Protein AF-A0A359E4Y7-F1 (afdb_monomer)

pLDDT: mean 77.06, std 7.93, range [53.72, 90.25]

Solvent-accessible surface area (backbone atoms only — not comparable to full-atom values): 5248 Å² total; per-residue (Å²): 117,48,64,53,59,82,30,60,43,89,87,55,88,60,89,52,65,74,81,82,46,61,91,92,59,89,72,77,67,37,82,74,45,78,40,76,92,78,72,41,36,38,36,26,35,34,77,70,50,80,63,67,64,58,57,46,53,67,71,66,36,95,88,60,89,76,93,75,82,90,86,73,90,77,88,84,124

Mean predicted aligned error: 10.48 Å

Nearest PDB structures (foldseek):
  7a05-assembly1_A  TM=8.274E-01  e=4.176E-04  Vibrio vulnificus
  9gut-assembly1_B  TM=7.132E-01  e=7.763E-04  Escherichia coli K-12
  3aev-assembly1_A  TM=7.464E-01  e=3.938E-02  Pyrococcus horikoshii
  4nng-assembly1_A  TM=6.292E-01  e=3.676E-02  Mycobacterium tuberculosis H37Rv
  1q46-assembly1_A  TM=7.462E-01 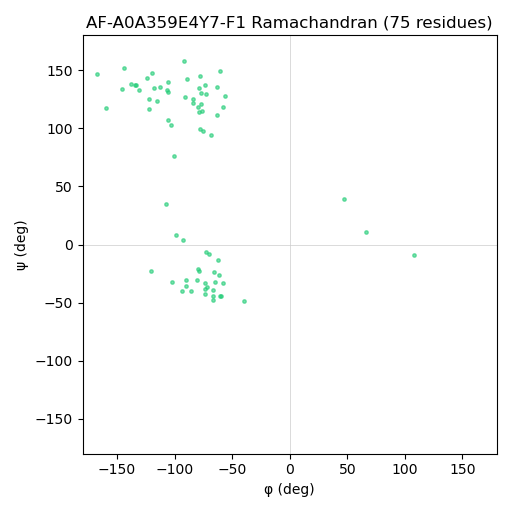 e=8.401E-02  Saccharomyces cerevisiae

Sequence (77 aa):
GLIHVSDLSWTEKVDHPNEVVDKDQEIEVVILGVDFDNRRITLGHKQVEDNPWKKYAEEYAPGNTVEGEVVKTTDKG

Radius of gyration: 18.42 Å; Cα contacts (8 Å, |Δi|>4): 71; chains: 1; bounding box: 47×27×46 Å

Secondary structure (DSSP, 8-state):
-EE-GGGS-SSS--SSGGGT--TT-----EEEEEETTTTEEEEESGGGS--HHHHHHHHT-TT--------------

Structure (mmCIF, N/CA/C/O backbone):
data_AF-A0A359E4Y7-F1
#
_entry.id   AF-A0A359E4Y7-F1
#
loop_
_atom_site.group_PDB
_atom_site.id
_atom_site.type_symbol
_atom_site.label_atom_id
_atom_site.label_alt_id
_atom_site.label_comp_id
_atom_site.label_asym_id
_atom_site.label_entity_id
_atom_site.label_seq_id
_atom_site.pdbx_PDB_ins_code
_atom_site.Cartn_x
_atom_site.Cartn_y
_atom_site.Cartn_z
_atom_site.occupancy
_atom_site.B_iso_or_equiv
_atom_site.auth_seq_id
_atom_site.auth_comp_id
_atom_site.auth_asym_id
_atom_site.auth_atom_id
_atom_site.pdbx_PDB_model_num
ATOM 1 N N . GLY A 1 1 ? -11.464 -2.116 10.481 1.00 71.81 1 GLY A N 1
ATOM 2 C CA . GLY A 1 1 ? -10.871 -2.689 9.259 1.00 71.81 1 GLY A CA 1
ATOM 3 C C . GLY A 1 1 ? -9.364 -2.614 9.357 1.00 71.81 1 GLY A C 1
ATOM 4 O O . GLY A 1 1 ? -8.874 -1.958 10.267 1.00 71.81 1 GLY A O 1
ATOM 5 N N . LEU A 1 2 ? -8.646 -3.293 8.472 1.00 84.81 2 LEU A N 1
ATOM 6 C CA . LEU A 1 2 ? -7.185 -3.268 8.401 1.00 84.81 2 LEU A CA 1
ATOM 7 C C . LEU A 1 2 ? -6.771 -3.001 6.954 1.00 84.81 2 LEU A C 1
ATOM 9 O O . LEU A 1 2 ? -7.311 -3.631 6.045 1.00 84.81 2 LEU A O 1
ATOM 13 N N . ILE A 1 3 ? -5.830 -2.079 6.767 1.00 82.12 3 ILE A N 1
ATOM 14 C CA . ILE A 1 3 ? -5.159 -1.817 5.491 1.00 82.12 3 ILE A CA 1
ATOM 15 C C 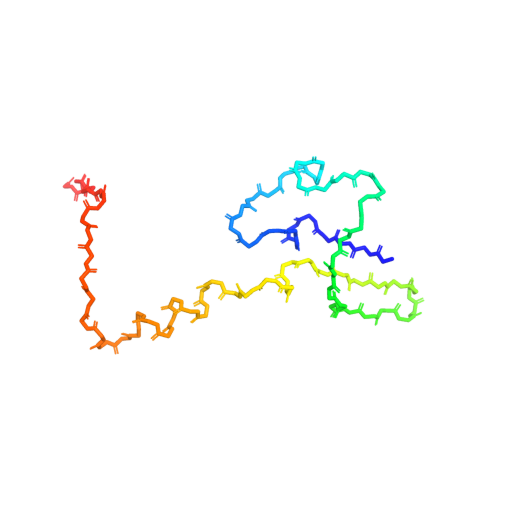. ILE A 1 3 ? -3.753 -2.388 5.611 1.00 82.12 3 ILE A C 1
ATOM 17 O O . ILE A 1 3 ? -3.077 -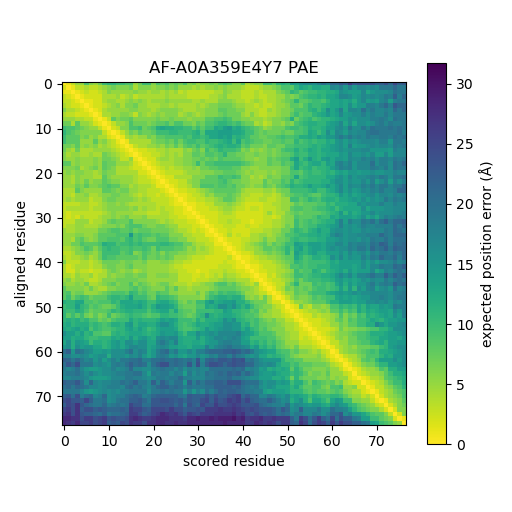2.167 6.619 1.00 82.12 3 ILE A O 1
ATOM 21 N N . HIS A 1 4 ? -3.321 -3.158 4.620 1.00 80.56 4 HIS A N 1
ATOM 22 C CA . HIS A 1 4 ? -1.941 -3.623 4.575 1.00 80.56 4 HIS A CA 1
ATOM 23 C C . HIS A 1 4 ? -1.042 -2.483 4.077 1.00 80.56 4 HIS A C 1
ATOM 25 O O . HIS A 1 4 ? -1.453 -1.715 3.215 1.00 80.56 4 HIS A O 1
ATOM 31 N N . VAL A 1 5 ? 0.193 -2.359 4.574 1.00 77.00 5 VAL A N 1
ATOM 32 C CA . VAL A 1 5 ? 1.101 -1.265 4.160 1.00 77.00 5 VAL A CA 1
ATOM 33 C C . VAL A 1 5 ? 1.344 -1.262 2.644 1.00 77.00 5 VAL A C 1
ATOM 35 O O . VAL A 1 5 ? 1.419 -0.215 2.009 1.00 77.00 5 VAL A O 1
ATOM 38 N N . SER A 1 6 ? 1.349 -2.449 2.031 1.00 74.69 6 SER A N 1
ATOM 39 C CA . SER A 1 6 ? 1.456 -2.591 0.580 1.00 74.69 6 SER A CA 1
ATOM 40 C C . SER A 1 6 ? 0.195 -2.191 -0.176 1.00 74.69 6 SER A C 1
ATOM 42 O O . SER A 1 6 ? 0.239 -2.233 -1.394 1.00 74.69 6 SER A O 1
ATOM 44 N N . ASP A 1 7 ? -0.918 -1.878 0.480 1.00 78.75 7 ASP A N 1
ATOM 45 C CA . ASP A 1 7 ? -2.157 -1.391 -0.137 1.00 78.75 7 ASP A CA 1
ATOM 46 C C . ASP A 1 7 ? -2.294 0.137 -0.048 1.00 78.75 7 ASP A C 1
ATOM 48 O O . ASP A 1 7 ? -3.340 0.671 -0.415 1.00 78.75 7 ASP A O 1
ATOM 52 N N . LEU A 1 8 ? -1.241 0.841 0.397 1.00 79.94 8 LEU A N 1
ATOM 53 C CA . LEU A 1 8 ? -1.221 2.30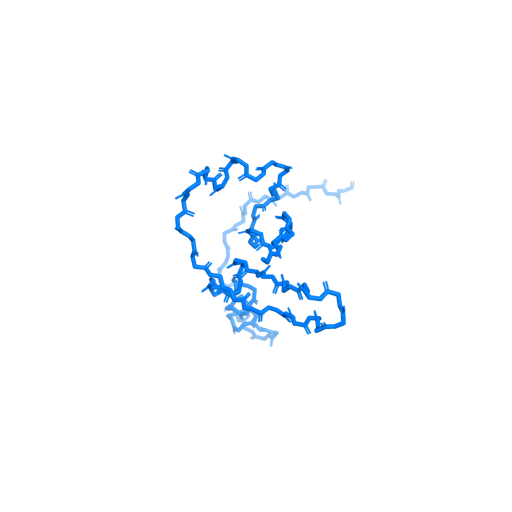4 0.507 1.00 79.94 8 LEU A CA 1
ATOM 54 C C . LEU A 1 8 ? -0.821 3.027 -0.790 1.00 79.94 8 LEU A C 1
ATOM 56 O O . LEU A 1 8 ? -1.438 4.028 -1.101 1.00 79.94 8 LEU A O 1
ATOM 60 N N . SER A 1 9 ? 0.155 2.551 -1.574 1.00 73.00 9 SER A N 1
ATOM 61 C CA . SER A 1 9 ? 0.579 3.256 -2.806 1.00 73.00 9 SER A CA 1
ATOM 62 C C . SER A 1 9 ? 1.009 2.314 -3.927 1.00 73.00 9 SER A C 1
ATOM 64 O O . SER A 1 9 ? 1.721 1.329 -3.693 1.00 73.00 9 SER A O 1
ATOM 66 N N . TRP A 1 10 ? 0.525 2.561 -5.152 1.00 68.06 10 TRP A N 1
ATOM 67 C CA . TRP A 1 10 ? 0.851 1.765 -6.348 1.00 68.06 10 TRP A CA 1
ATOM 68 C C . TRP A 1 10 ? 2.310 1.892 -6.769 1.00 68.06 10 TRP A C 1
ATOM 70 O O . TRP A 1 10 ? 2.903 0.915 -7.227 1.00 68.06 10 TRP A O 1
ATOM 80 N N . THR A 1 11 ? 2.843 3.100 -6.658 1.00 64.19 11 THR A N 1
ATOM 81 C CA . THR A 1 11 ? 4.105 3.524 -7.262 1.00 64.19 11 THR A CA 1
ATOM 82 C C . THR A 1 11 ? 5.237 3.552 -6.249 1.00 64.19 11 THR A C 1
ATOM 84 O O . THR A 1 11 ? 6.374 3.245 -6.603 1.00 64.19 11 THR A O 1
ATOM 87 N N . GLU A 1 12 ? 4.932 3.858 -4.990 1.00 67.06 12 GLU A N 1
ATOM 88 C CA . GLU A 1 12 ? 5.931 3.981 -3.936 1.00 67.06 12 GLU A CA 1
ATOM 89 C C . GLU A 1 12 ? 5.879 2.797 -2.973 1.00 67.06 12 GLU A C 1
ATOM 91 O O . GLU A 1 12 ? 4.822 2.366 -2.501 1.00 67.06 12 GLU A O 1
ATOM 96 N N . LYS A 1 13 ? 7.059 2.246 -2.675 1.00 72.25 13 LYS A N 1
ATOM 97 C CA . LYS A 1 13 ? 7.205 1.220 -1.648 1.00 72.25 13 LYS A CA 1
ATOM 98 C C . LYS A 1 13 ? 7.183 1.907 -0.288 1.00 72.25 13 LYS A C 1
ATOM 100 O O . LYS A 1 13 ? 8.193 2.438 0.150 1.00 72.25 13 LYS A O 1
ATOM 105 N N . VAL A 1 14 ? 6.028 1.865 0.363 1.00 73.88 14 VAL A N 1
ATOM 106 C CA . VAL A 1 14 ? 5.850 2.394 1.716 1.00 73.88 14 VAL A CA 1
ATOM 107 C C . VAL A 1 14 ? 6.412 1.387 2.719 1.00 73.88 14 VAL A C 1
ATOM 109 O O . VAL A 1 14 ? 5.891 0.275 2.841 1.00 73.88 14 VAL A O 1
ATOM 112 N N . ASP A 1 15 ? 7.477 1.764 3.425 1.00 74.31 15 ASP A N 1
ATOM 113 C CA . ASP A 1 15 ? 8.042 0.963 4.519 1.00 74.31 15 ASP A CA 1
ATOM 114 C C . ASP A 1 15 ? 7.399 1.340 5.867 1.00 74.31 15 ASP A C 1
ATOM 116 O O . ASP A 1 15 ? 7.106 0.459 6.684 1.00 74.31 15 ASP A O 1
ATOM 120 N N . HIS A 1 16 ? 7.079 2.624 6.072 1.00 77.25 16 HIS A N 1
ATOM 121 C CA . HIS A 1 16 ? 6.343 3.100 7.242 1.00 77.25 16 HIS A CA 1
ATOM 122 C C . HIS A 1 16 ? 5.051 3.837 6.850 1.00 77.25 16 HIS A C 1
ATOM 124 O O . HIS A 1 16 ? 5.107 4.824 6.125 1.00 77.25 16 HIS A O 1
ATOM 130 N N . PRO A 1 17 ? 3.872 3.434 7.369 1.00 76.44 17 PRO A N 1
ATOM 131 C CA . PRO A 1 17 ? 2.597 4.060 7.002 1.00 76.44 17 PRO A CA 1
ATOM 132 C C . PRO A 1 17 ? 2.525 5.548 7.373 1.00 76.44 17 PRO A C 1
ATOM 134 O O . PRO A 1 17 ? 1.848 6.303 6.692 1.00 76.44 17 PRO A O 1
ATOM 137 N N . ASN A 1 18 ? 3.276 5.986 8.387 1.00 80.81 18 ASN A N 1
ATOM 138 C CA . ASN A 1 18 ? 3.378 7.395 8.782 1.00 80.81 18 ASN A CA 1
ATOM 139 C C . ASN A 1 18 ? 3.976 8.317 7.702 1.00 80.81 18 ASN A C 1
ATOM 141 O O . ASN A 1 18 ? 3.936 9.529 7.865 1.00 80.81 18 ASN A O 1
ATOM 145 N N . GLU A 1 19 ? 4.582 7.770 6.646 1.00 76.75 19 GLU A N 1
ATOM 146 C CA . GLU A 1 19 ? 5.112 8.562 5.527 1.00 76.75 19 GLU A CA 1
ATOM 147 C C . GLU A 1 19 ? 4.009 9.011 4.562 1.00 76.75 19 GLU A C 1
ATOM 149 O O . GLU A 1 19 ? 4.181 9.990 3.843 1.00 76.75 19 GLU A O 1
ATOM 154 N N . VAL A 1 20 ? 2.884 8.294 4.549 1.00 75.94 20 VAL A N 1
ATOM 155 C CA . VAL A 1 20 ? 1.781 8.498 3.599 1.00 75.94 20 VAL A CA 1
ATOM 156 C C . VAL A 1 20 ? 0.463 8.846 4.279 1.00 75.94 20 VAL A C 1
ATOM 158 O O . VAL A 1 20 ? -0.403 9.434 3.638 1.00 75.94 20 VAL A O 1
ATOM 161 N N . VAL A 1 21 ? 0.296 8.487 5.555 1.00 79.56 21 VAL A N 1
ATOM 162 C CA . VAL A 1 21 ? -0.917 8.775 6.323 1.00 79.56 21 VAL A CA 1
ATOM 163 C C . VAL A 1 21 ? -0.594 9.238 7.740 1.00 79.56 21 VAL A C 1
ATOM 165 O O . VAL A 1 21 ? 0.249 8.660 8.428 1.00 79.56 21 VAL A O 1
ATOM 168 N N . ASP A 1 22 ? -1.320 10.250 8.199 1.00 82.94 22 ASP A N 1
ATOM 169 C CA . ASP A 1 22 ? -1.267 10.749 9.566 1.00 82.94 22 ASP A CA 1
ATOM 170 C C . ASP A 1 22 ? -2.314 10.074 10.463 1.00 82.94 22 ASP A C 1
ATOM 172 O O . ASP A 1 22 ? -3.341 9.548 10.018 1.00 82.94 22 ASP A O 1
ATOM 176 N N . LYS A 1 23 ? -2.067 10.098 11.778 1.00 83.56 23 LYS A N 1
ATOM 177 C CA . LYS A 1 23 ? -3.079 9.676 12.756 1.00 83.56 23 LYS A CA 1
ATOM 178 C C . LYS A 1 23 ? -4.285 10.609 12.667 1.00 83.56 23 LYS A C 1
ATOM 180 O O . LYS A 1 23 ? -4.119 11.821 12.613 1.00 83.56 23 LYS A O 1
ATOM 185 N N . ASP A 1 24 ? -5.476 10.016 12.683 1.00 85.62 24 ASP A N 1
ATOM 186 C CA . ASP A 1 24 ? -6.771 10.699 12.553 1.00 85.62 24 ASP A CA 1
ATOM 187 C C . ASP A 1 24 ? -7.028 11.351 11.182 1.00 85.62 24 ASP A C 1
ATOM 189 O O . ASP A 1 24 ? -8.010 12.073 11.015 1.00 85.62 24 ASP A O 1
ATOM 193 N N . GLN A 1 25 ? -6.195 11.065 10.177 1.00 84.06 25 GLN A N 1
ATOM 194 C CA . GLN A 1 25 ? -6.455 11.484 8.806 1.00 84.06 25 GLN A CA 1
ATOM 195 C C . GLN A 1 25 ? -7.595 10.663 8.193 1.00 84.06 25 GLN A C 1
ATOM 197 O O . GLN A 1 25 ? -7.576 9.429 8.197 1.00 84.06 25 GLN A O 1
ATOM 202 N N . GLU A 1 26 ? -8.574 11.355 7.616 1.00 83.50 26 GLU A N 1
ATOM 203 C CA . GLU A 1 26 ? -9.603 10.725 6.794 1.00 83.50 26 GLU A CA 1
ATOM 204 C C . GLU A 1 26 ? -9.024 10.404 5.412 1.00 83.50 26 GLU A C 1
ATOM 206 O O . GLU A 1 26 ? -8.559 11.290 4.695 1.00 83.50 26 GLU A O 1
ATOM 211 N N . ILE A 1 27 ? -9.043 9.121 5.047 1.00 83.81 27 ILE A N 1
ATOM 212 C CA . ILE A 1 27 ? -8.602 8.630 3.740 1.00 83.81 27 ILE A CA 1
ATOM 213 C C . ILE A 1 27 ? -9.729 7.849 3.071 1.00 83.81 27 ILE A C 1
ATOM 215 O O . ILE A 1 27 ? -10.477 7.114 3.723 1.00 83.81 27 ILE A O 1
ATOM 219 N N . GLU A 1 28 ? -9.843 7.982 1.755 1.00 83.50 28 GLU A N 1
ATOM 220 C CA . GLU A 1 28 ? -10.763 7.162 0.972 1.00 83.50 28 GLU A CA 1
ATOM 221 C C . GLU A 1 28 ? -10.216 5.739 0.855 1.00 83.50 28 GLU A C 1
ATOM 223 O O . GLU A 1 28 ? -9.026 5.535 0.636 1.00 83.50 28 GLU A O 1
ATOM 228 N N . VAL A 1 29 ? -11.065 4.726 1.012 1.00 86.69 29 VAL A N 1
ATOM 229 C CA . VAL A 1 29 ? -10.647 3.320 0.938 1.00 86.69 29 VAL A CA 1
ATOM 230 C C . VAL A 1 29 ? -11.723 2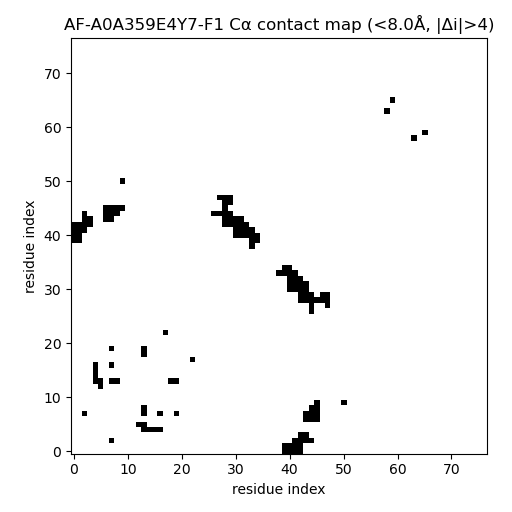.466 0.295 1.00 86.69 29 VAL A C 1
ATOM 232 O O . VAL A 1 29 ? -12.918 2.730 0.421 1.00 86.69 29 VAL A O 1
ATOM 235 N N . VAL A 1 30 ? -11.293 1.385 -0.344 1.00 85.94 30 VAL A N 1
ATOM 236 C CA . VAL A 1 30 ? -12.167 0.379 -0.945 1.00 85.94 30 VAL A CA 1
ATOM 237 C C . VAL A 1 30 ? -12.169 -0.879 -0.081 1.00 85.94 30 VAL A C 1
ATOM 239 O O . VAL A 1 30 ? -11.136 -1.308 0.436 1.00 85.94 30 VAL A O 1
ATOM 242 N N . ILE A 1 31 ? -13.340 -1.498 0.079 1.00 87.50 31 ILE A N 1
ATOM 243 C CA . ILE A 1 31 ? -13.469 -2.785 0.770 1.00 87.50 31 ILE A CA 1
ATOM 244 C C . ILE A 1 31 ? -12.978 -3.891 -0.166 1.00 87.50 31 ILE A C 1
ATOM 246 O O . ILE A 1 31 ? -13.594 -4.154 -1.196 1.00 87.50 31 ILE A O 1
ATOM 250 N N . LEU A 1 32 ? -11.886 -4.558 0.211 1.00 86.38 32 LEU A N 1
ATOM 251 C CA . LEU A 1 32 ? -11.322 -5.677 -0.552 1.00 86.38 32 LEU A CA 1
ATOM 252 C C . LEU A 1 32 ? -11.905 -7.022 -0.125 1.00 86.38 32 LEU A C 1
ATOM 254 O O . LEU A 1 32 ? -12.007 -7.944 -0.929 1.00 86.38 32 LEU A O 1
ATOM 258 N N . GLY A 1 33 ? -12.284 -7.147 1.144 1.00 86.19 33 GLY A N 1
ATOM 259 C CA . GLY A 1 33 ? -12.833 -8.388 1.665 1.00 86.19 33 GLY A CA 1
ATOM 260 C C . GLY A 1 33 ? -13.473 -8.208 3.029 1.00 86.19 33 GLY A C 1
ATOM 261 O O . GLY A 1 33 ? -13.023 -7.403 3.846 1.00 86.19 33 GLY A O 1
ATOM 262 N N . VAL A 1 34 ? -14.522 -8.987 3.271 1.00 88.94 34 VAL A N 1
ATOM 263 C CA . VAL A 1 34 ? -15.225 -9.041 4.551 1.00 88.94 34 VAL A CA 1
ATOM 264 C C . VAL A 1 34 ? -15.189 -10.480 5.040 1.00 88.94 34 VAL A C 1
ATOM 266 O O . VAL A 1 34 ? -15.723 -11.379 4.397 1.00 88.94 34 VAL A O 1
ATOM 269 N N . ASP A 1 35 ? -14.537 -10.683 6.175 1.00 89.56 35 ASP A N 1
ATOM 270 C CA . ASP A 1 35 ? -14.486 -11.944 6.897 1.00 89.56 35 ASP A CA 1
ATOM 271 C C . ASP A 1 35 ? -15.434 -11.832 8.097 1.00 89.56 35 ASP A C 1
ATOM 273 O O . ASP A 1 35 ? -15.143 -11.155 9.089 1.00 89.56 35 ASP A O 1
ATOM 277 N N . PHE A 1 36 ? -16.610 -12.444 7.967 1.00 88.31 36 PHE A N 1
ATOM 278 C CA . PHE A 1 36 ? -17.657 -12.387 8.986 1.00 88.31 36 PHE A CA 1
ATOM 279 C C . PHE A 1 36 ? -17.330 -13.246 10.209 1.00 88.31 36 PHE A C 1
ATOM 281 O O . PHE A 1 36 ? -17.662 -12.847 11.328 1.00 88.31 36 PHE A O 1
ATOM 288 N N . ASP A 1 37 ? -16.641 -14.370 10.012 1.00 90.25 37 ASP A N 1
ATOM 289 C CA . ASP A 1 37 ? -16.283 -15.309 11.076 1.00 90.25 37 ASP A CA 1
ATOM 290 C C . ASP A 1 37 ? -15.286 -14.670 12.047 1.00 90.25 37 ASP A C 1
ATOM 292 O O . ASP A 1 37 ? -15.468 -14.707 13.266 1.00 90.25 37 ASP A O 1
ATOM 296 N N . ASN A 1 38 ? -14.277 -13.985 11.504 1.00 88.94 38 ASN A N 1
ATOM 297 C CA . ASN A 1 38 ? -13.273 -13.265 12.287 1.00 88.94 38 ASN A CA 1
ATOM 298 C C . ASN A 1 38 ? -13.631 -11.790 12.530 1.00 88.94 38 ASN A C 1
ATOM 300 O O . ASN A 1 38 ? -12.826 -11.049 13.100 1.00 88.94 38 ASN A O 1
ATOM 304 N N . ARG A 1 39 ? -14.817 -11.342 12.087 1.00 87.19 39 ARG A N 1
ATOM 305 C CA . ARG A 1 39 ? -15.284 -9.941 12.135 1.00 87.19 39 ARG A CA 1
ATOM 306 C C . ARG A 1 39 ? -14.235 -8.943 11.633 1.00 87.19 39 ARG A C 1
ATOM 308 O O . ARG A 1 39 ? -14.060 -7.860 12.200 1.00 87.19 39 ARG A O 1
ATOM 315 N N . ARG A 1 40 ? -13.513 -9.311 10.575 1.00 87.75 40 ARG A N 1
ATOM 316 C CA . ARG A 1 40 ? -12.414 -8.522 10.020 1.00 87.75 40 ARG A CA 1
ATOM 317 C C . ARG A 1 40 ? -12.788 -8.008 8.639 1.00 87.75 40 ARG A C 1
ATOM 319 O O . ARG A 1 40 ? -13.297 -8.738 7.802 1.00 87.75 40 ARG A O 1
ATOM 326 N N . ILE A 1 41 ? -12.501 -6.735 8.401 1.00 87.88 41 ILE A N 1
ATOM 327 C CA . ILE A 1 41 ? -12.697 -6.095 7.100 1.00 87.88 41 ILE A CA 1
ATOM 328 C C . ILE A 1 41 ? -11.324 -5.699 6.582 1.00 87.88 41 ILE A C 1
ATOM 330 O O . ILE A 1 41 ? -10.603 -4.972 7.273 1.00 87.88 41 ILE A O 1
ATOM 334 N N . THR A 1 42 ? -10.976 -6.184 5.398 1.00 87.19 42 THR A N 1
ATOM 335 C CA . THR A 1 42 ? -9.762 -5.807 4.677 1.00 87.19 42 THR A CA 1
ATOM 336 C C . THR A 1 42 ? -10.084 -4.628 3.772 1.00 87.19 42 THR A C 1
ATOM 338 O O . THR A 1 42 ? -11.039 -4.670 2.993 1.00 87.19 42 THR A O 1
ATOM 341 N N . LEU A 1 43 ? -9.290 -3.576 3.899 1.00 88.50 43 LEU A N 1
ATOM 342 C CA . LEU A 1 43 ? -9.450 -2.308 3.201 1.00 88.50 43 LEU A CA 1
ATOM 343 C C . LEU A 1 43 ? -8.205 -2.058 2.343 1.00 88.50 43 LEU A C 1
ATOM 345 O O . LEU A 1 43 ? -7.107 -2.456 2.732 1.00 88.50 43 LEU A O 1
ATOM 349 N N . GLY A 1 44 ? -8.369 -1.397 1.203 1.00 84.38 44 GLY A N 1
ATOM 350 C CA . GLY A 1 44 ? -7.269 -0.999 0.325 1.00 84.38 44 GLY A CA 1
ATOM 351 C C . GLY A 1 44 ? -7.407 0.453 -0.110 1.00 84.38 44 GLY A C 1
ATOM 352 O O . GLY A 1 44 ? -8.513 0.898 -0.412 1.00 84.38 44 GLY A O 1
ATOM 353 N N . HIS A 1 45 ? -6.299 1.194 -0.107 1.00 82.25 45 HIS A N 1
ATOM 354 C CA . HIS A 1 45 ? -6.273 2.602 -0.516 1.00 82.25 45 HIS A CA 1
ATOM 355 C C . HIS A 1 45 ? -5.912 2.742 -1.999 1.00 82.25 45 HIS A C 1
ATOM 357 O O . HIS A 1 45 ? -6.569 3.475 -2.727 1.00 82.25 45 HIS A O 1
ATOM 363 N N . LYS A 1 46 ? -4.966 1.928 -2.481 1.00 78.38 46 LYS A N 1
ATOM 364 C CA . LYS A 1 46 ? -4.580 1.805 -3.896 1.00 78.38 46 LYS A CA 1
ATOM 365 C C . LYS A 1 46 ? -5.752 1.852 -4.867 1.00 78.38 46 LYS A C 1
ATOM 367 O O . LYS A 1 46 ? -5.722 2.548 -5.865 1.00 78.38 46 LYS A O 1
ATOM 372 N N . GLN A 1 47 ? -6.792 1.082 -4.596 1.00 77.38 47 GLN A N 1
ATOM 373 C CA . GLN A 1 47 ? -7.903 0.866 -5.514 1.00 77.38 47 GLN A CA 1
ATOM 374 C C . GLN A 1 47 ? -8.796 2.106 -5.685 1.00 77.38 47 GLN A C 1
ATOM 376 O O . GLN A 1 47 ? -9.670 2.085 -6.548 1.00 77.38 47 GLN A O 1
ATOM 381 N N . VAL A 1 48 ? -8.586 3.155 -4.882 1.00 74.94 48 VAL A N 1
ATOM 382 C CA . VAL A 1 48 ? -9.180 4.482 -5.090 1.00 74.94 48 VAL A CA 1
ATOM 383 C C . VAL A 1 48 ? -8.536 5.181 -6.287 1.00 74.94 48 VAL A C 1
ATOM 385 O O . VAL A 1 48 ? -9.222 5.849 -7.055 1.00 74.94 48 VAL A O 1
ATOM 388 N N . GLU A 1 49 ? -7.232 4.994 -6.478 1.00 70.69 49 GLU A N 1
ATOM 389 C CA . GLU A 1 49 ? -6.489 5.588 -7.582 1.00 70.69 49 GLU A CA 1
ATOM 390 C C . GLU A 1 49 ? -6.506 4.685 -8.824 1.00 70.69 49 GLU A C 1
ATOM 392 O O . GLU A 1 49 ? -6.410 3.454 -8.747 1.00 70.69 49 GLU A O 1
ATOM 397 N N . ASP A 1 50 ? -6.598 5.313 -10.000 1.00 68.94 50 ASP A N 1
ATOM 398 C CA . ASP A 1 50 ? -6.524 4.625 -11.288 1.00 68.94 50 ASP A CA 1
ATOM 399 C C . ASP A 1 50 ? -5.225 3.824 -11.396 1.00 68.94 50 ASP A C 1
ATOM 401 O O . ASP A 1 50 ? -4.133 4.369 -11.254 1.00 68.94 50 ASP A O 1
ATOM 405 N N . ASN A 1 51 ? -5.334 2.538 -11.738 1.00 71.06 51 ASN A N 1
ATOM 406 C CA . ASN A 1 51 ? -4.163 1.694 -11.938 1.00 71.06 51 ASN A CA 1
ATOM 407 C C . ASN A 1 51 ? -3.327 2.232 -13.121 1.00 71.06 51 ASN A C 1
ATOM 409 O O . ASN A 1 51 ? -3.762 2.107 -14.275 1.00 71.06 51 ASN A O 1
ATOM 413 N N . PRO A 1 52 ? -2.117 2.767 -12.875 1.00 69.38 52 PRO A N 1
ATOM 414 C CA . PRO A 1 52 ? -1.324 3.395 -13.925 1.00 69.38 52 PRO A CA 1
ATOM 415 C C . PRO A 1 52 ? -0.877 2.381 -14.989 1.00 69.38 52 PRO A C 1
ATOM 417 O O . PRO A 1 52 ? -0.652 2.744 -16.142 1.00 69.38 52 PRO A O 1
ATOM 420 N N . TRP A 1 53 ? -0.810 1.087 -14.649 1.00 71.44 53 TRP A N 1
ATOM 421 C CA . TRP A 1 53 ? -0.389 0.034 -15.577 1.00 71.44 53 TRP A CA 1
ATOM 422 C C . TRP A 1 53 ? -1.499 -0.395 -16.526 1.00 71.44 53 TRP A C 1
ATOM 424 O O . TRP A 1 53 ? -1.197 -0.912 -17.598 1.00 71.44 53 TRP A O 1
ATOM 434 N N . LYS A 1 54 ? -2.771 -0.151 -16.184 1.00 70.31 54 LYS A N 1
ATOM 435 C CA . LYS A 1 54 ? -3.864 -0.327 -17.150 1.00 70.31 54 LYS A CA 1
ATOM 436 C C . LYS A 1 54 ? -3.753 0.694 -18.278 1.00 70.31 54 LYS A C 1
ATOM 438 O O . LYS A 1 54 ? -3.763 0.297 -19.435 1.00 70.31 54 LYS A O 1
ATOM 443 N N . LYS A 1 55 ? -3.548 1.972 -17.933 1.00 71.12 55 LYS A N 1
ATOM 444 C CA . LYS A 1 55 ? -3.322 3.043 -18.920 1.00 71.12 55 LYS A CA 1
ATOM 445 C C . LYS A 1 55 ? -2.087 2.751 -19.774 1.00 71.12 55 LYS A C 1
ATOM 447 O O . LYS A 1 55 ? -2.156 2.815 -20.993 1.00 71.12 55 LYS A O 1
ATOM 452 N N . TYR A 1 56 ? -0.997 2.307 -19.146 1.00 71.44 56 TYR A N 1
ATOM 453 C CA . TYR A 1 56 ? 0.205 1.898 -19.874 1.00 71.44 56 TYR A CA 1
ATOM 454 C C . TYR A 1 56 ? -0.048 0.727 -20.839 1.00 71.44 56 TYR A C 1
ATOM 456 O O . TYR A 1 56 ? 0.400 0.756 -21.979 1.00 71.44 56 TYR A O 1
ATOM 464 N N . ALA A 1 57 ? -0.777 -0.308 -20.418 1.00 70.44 57 ALA A N 1
ATOM 465 C CA . ALA A 1 57 ? -1.081 -1.445 -21.286 1.00 70.44 57 ALA A CA 1
ATOM 466 C C . ALA A 1 57 ? -1.968 -1.061 -22.485 1.00 70.44 57 ALA A C 1
ATOM 468 O O . ALA A 1 57 ? -1.835 -1.659 -23.552 1.00 70.44 57 ALA A O 1
ATOM 469 N N . GLU A 1 58 ? -2.854 -0.076 -22.317 1.00 70.56 58 GLU A N 1
ATOM 470 C CA . GLU A 1 58 ? -3.686 0.467 -23.395 1.00 70.56 58 GLU A CA 1
ATOM 471 C C . GLU A 1 58 ? -2.873 1.337 -24.370 1.00 7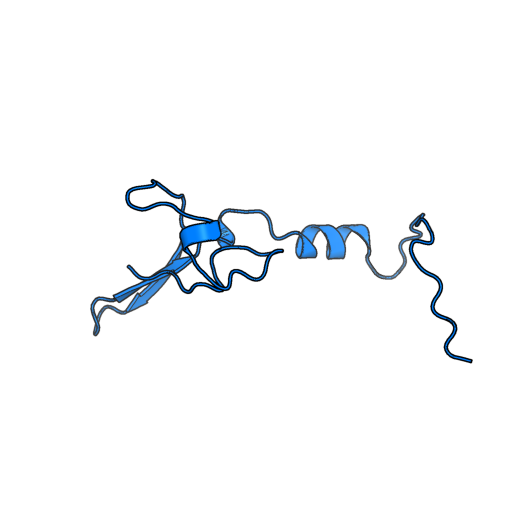0.56 58 GLU A C 1
ATOM 473 O O . GLU A 1 58 ? -3.016 1.193 -25.584 1.00 70.56 58 GLU A O 1
ATOM 478 N N . GLU A 1 59 ? -1.983 2.196 -23.865 1.00 70.00 59 GLU A N 1
ATOM 479 C CA . GLU A 1 59 ? -1.153 3.084 -24.694 1.00 70.00 59 GLU A CA 1
ATOM 480 C C . GLU A 1 59 ? -0.016 2.343 -25.424 1.00 70.00 59 GLU A C 1
ATOM 482 O O . GLU A 1 59 ? 0.260 2.619 -26.595 1.00 70.00 59 GLU A O 1
ATOM 487 N N . TYR A 1 60 ? 0.614 1.362 -24.774 1.00 70.06 60 TYR A N 1
ATOM 488 C CA . TYR A 1 60 ? 1.814 0.662 -25.257 1.00 70.06 60 TYR A CA 1
ATOM 489 C C . TYR A 1 60 ? 1.518 -0.772 -25.718 1.00 70.06 60 TYR A C 1
ATOM 491 O O . TYR A 1 60 ? 2.328 -1.687 -25.544 1.00 70.06 60 TYR A O 1
ATOM 499 N N . ALA A 1 61 ? 0.342 -0.989 -26.307 1.00 74.44 61 ALA A N 1
ATOM 500 C CA . ALA A 1 61 ? -0.047 -2.291 -26.827 1.00 74.44 61 ALA A CA 1
ATOM 501 C C . ALA A 1 61 ? 0.911 -2.789 -27.941 1.00 74.44 61 ALA A C 1
ATOM 503 O O . ALA A 1 61 ? 1.461 -1.984 -28.703 1.00 74.44 61 ALA A O 1
ATOM 504 N N . 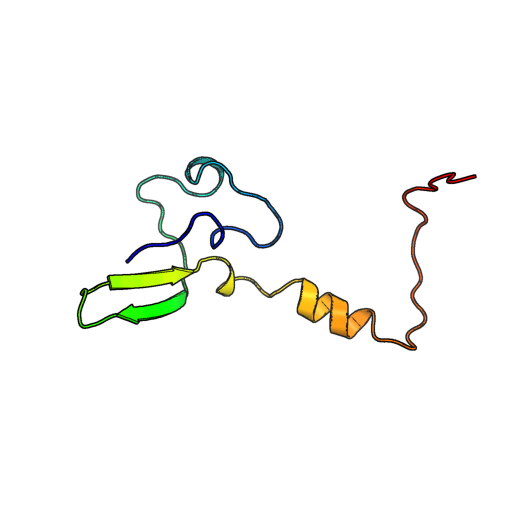PRO A 1 62 ? 1.101 -4.117 -28.092 1.00 71.62 62 PRO A N 1
ATOM 505 C CA . PRO A 1 62 ? 1.948 -4.682 -29.141 1.00 71.62 62 PRO A CA 1
ATOM 506 C C . PRO A 1 62 ? 1.469 -4.246 -30.532 1.00 71.62 62 PRO A C 1
ATOM 508 O O . PRO A 1 62 ? 0.354 -4.568 -30.935 1.00 71.62 62 PRO A O 1
ATOM 511 N N . GLY A 1 63 ? 2.321 -3.532 -31.270 1.00 75.25 63 GLY A N 1
ATOM 512 C CA . GLY A 1 63 ? 2.002 -2.993 -32.597 1.00 75.25 63 GLY A CA 1
ATOM 513 C C . GLY A 1 63 ? 1.816 -1.475 -32.644 1.00 75.25 63 GLY A C 1
ATOM 514 O O . GLY A 1 63 ? 1.776 -0.926 -33.744 1.00 75.25 63 GLY A O 1
ATOM 515 N N . ASN A 1 64 ? 1.774 -0.788 -31.497 1.00 72.94 64 ASN A N 1
ATOM 516 C CA . ASN A 1 64 ? 1.817 0.672 -31.466 1.00 72.94 64 ASN A CA 1
ATOM 517 C C . ASN A 1 64 ? 3.244 1.184 -31.696 1.00 72.94 64 ASN A C 1
ATOM 519 O O . ASN A 1 64 ? 4.195 0.757 -31.039 1.00 72.94 64 ASN A O 1
ATOM 523 N N . THR A 1 65 ? 3.385 2.139 -32.614 1.00 73.75 65 THR A N 1
ATOM 524 C CA . THR A 1 65 ? 4.598 2.952 -32.733 1.00 73.75 65 THR A CA 1
ATOM 525 C C . THR A 1 65 ? 4.542 4.033 -31.663 1.00 73.75 65 THR A C 1
ATOM 527 O O . THR A 1 65 ? 3.635 4.861 -31.678 1.00 73.75 65 THR A O 1
ATOM 530 N N . VAL A 1 66 ? 5.504 4.024 -30.744 1.00 72.94 66 VAL A N 1
ATOM 531 C CA . VAL A 1 66 ? 5.607 5.001 -29.655 1.00 72.94 66 VAL A CA 1
ATOM 532 C C . VAL A 1 66 ? 6.904 5.788 -29.793 1.00 72.94 66 VAL A C 1
ATOM 534 O O . VAL A 1 66 ? 7.963 5.216 -30.054 1.00 72.94 66 VAL A O 1
ATOM 537 N N . GLU A 1 67 ? 6.822 7.108 -29.645 1.00 74.44 67 GLU A N 1
ATOM 538 C CA . GLU A 1 67 ? 7.997 7.972 -29.546 1.00 74.44 67 GLU A CA 1
ATOM 539 C C . GLU A 1 67 ? 8.465 7.983 -28.087 1.00 74.44 67 GLU A C 1
ATOM 541 O O . GLU A 1 67 ? 7.682 8.251 -27.179 1.00 74.44 67 GLU A O 1
ATOM 546 N N . GLY A 1 68 ? 9.732 7.648 -27.850 1.00 73.88 68 GLY A N 1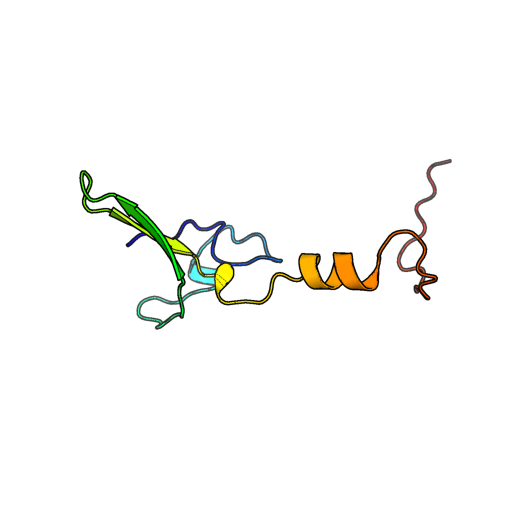
ATOM 547 C CA . GLY A 1 68 ? 10.308 7.573 -26.511 1.00 73.88 68 GLY A CA 1
ATOM 548 C C . GLY A 1 68 ? 11.664 8.259 -26.457 1.00 73.88 68 GLY A C 1
ATOM 549 O O . GLY A 1 68 ? 12.490 8.100 -27.356 1.00 73.88 68 GLY A O 1
ATOM 550 N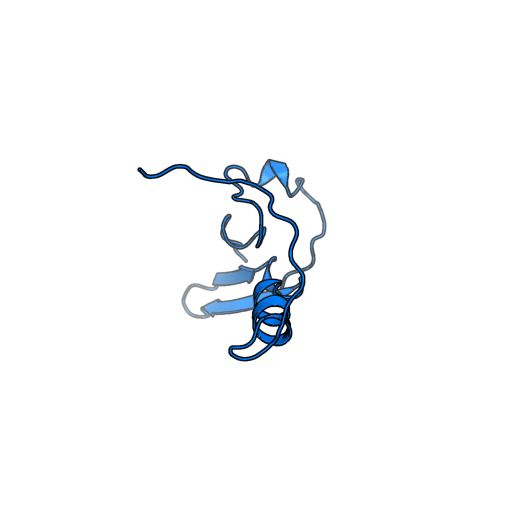 N . GLU A 1 69 ? 11.901 9.018 -25.391 1.00 74.50 69 GLU A N 1
ATOM 551 C CA . GLU A 1 69 ? 13.203 9.618 -25.113 1.00 74.50 69 GLU A CA 1
ATOM 552 C C . GLU A 1 69 ? 14.148 8.568 -24.511 1.00 74.50 69 GLU A C 1
ATOM 554 O O . GLU A 1 69 ? 13.777 7.797 -23.622 1.00 74.50 69 GLU A O 1
ATOM 559 N N . VAL A 1 70 ? 15.393 8.517 -24.991 1.00 75.69 70 VAL A N 1
ATOM 560 C CA . VAL A 1 70 ? 16.395 7.581 -24.468 1.00 75.69 70 VAL A CA 1
ATOM 561 C C . VAL A 1 70 ? 16.892 8.086 -23.115 1.00 75.69 70 VAL A C 1
ATOM 563 O O . VAL A 1 70 ? 17.780 8.928 -23.040 1.00 75.69 70 VAL A O 1
ATOM 566 N N . VAL A 1 71 ? 16.325 7.542 -22.037 1.00 79.75 71 VAL A N 1
ATOM 567 C CA . VAL A 1 71 ? 16.610 8.003 -20.666 1.00 79.75 71 VAL A CA 1
ATOM 568 C C . VAL A 1 71 ? 17.922 7.435 -20.108 1.00 79.75 71 VAL A C 1
ATOM 570 O O . VAL A 1 71 ? 18.574 8.063 -19.275 1.00 79.75 71 VAL A O 1
ATOM 573 N N . LYS A 1 72 ? 18.325 6.227 -20.528 1.00 71.12 72 LYS A N 1
ATOM 574 C CA . LYS A 1 72 ? 19.554 5.582 -20.042 1.00 71.12 72 LYS A CA 1
ATOM 575 C C . LYS A 1 72 ? 20.050 4.492 -20.988 1.00 71.12 72 LYS A C 1
ATOM 577 O O . LYS A 1 72 ? 19.402 3.459 -21.147 1.00 71.12 72 LYS A O 1
ATOM 582 N N . THR A 1 73 ? 21.241 4.672 -21.542 1.00 71.19 73 THR A N 1
ATOM 583 C CA . THR A 1 73 ? 21.953 3.618 -22.274 1.00 71.19 73 THR A CA 1
ATOM 584 C C . THR A 1 73 ? 22.712 2.761 -21.264 1.00 71.19 73 THR A C 1
ATOM 586 O O . THR A 1 73 ? 23.496 3.280 -20.474 1.00 71.19 73 THR A O 1
ATOM 589 N N . THR A 1 74 ? 22.446 1.455 -21.226 1.00 66.25 74 THR A N 1
ATOM 590 C CA . THR A 1 74 ? 23.245 0.521 -20.420 1.00 66.25 74 THR A CA 1
ATOM 591 C C . THR A 1 74 ? 24.125 -0.285 -21.364 1.00 66.25 74 THR A C 1
ATOM 593 O O . THR A 1 74 ? 23.624 -1.166 -22.057 1.00 66.25 74 THR A O 1
ATOM 596 N N . ASP A 1 75 ? 25.426 0.008 -21.378 1.00 59.09 75 ASP A N 1
ATOM 597 C CA . ASP A 1 75 ? 26.440 -0.824 -22.025 1.00 59.09 75 ASP A CA 1
ATOM 598 C C . ASP A 1 75 ? 26.576 -2.140 -21.250 1.00 59.09 75 ASP A C 1
ATOM 600 O O . ASP A 1 75 ? 27.279 -2.237 -20.245 1.00 59.09 75 ASP A O 1
ATOM 604 N N . LYS A 1 76 ? 25.851 -3.168 -21.693 1.00 57.16 76 LYS A N 1
ATOM 605 C CA . LYS A 1 76 ? 26.219 -4.560 -21.422 1.00 57.16 76 LYS A CA 1
ATOM 606 C C . LYS A 1 76 ? 26.898 -5.102 -22.674 1.00 57.16 76 LYS A C 1
ATOM 608 O O . LYS A 1 76 ? 26.262 -5.788 -23.471 1.00 57.16 76 LYS A O 1
ATOM 613 N N . GLY A 1 77 ? 28.153 -4.690 -22.848 1.00 53.72 77 GLY A N 1
ATOM 614 C CA . GLY A 1 77 ? 29.134 -5.354 -23.707 1.00 53.72 77 GLY A CA 1
ATOM 615 C C . GLY A 1 77 ? 29.841 -6.460 -22.942 1.00 53.72 77 GLY A C 1
ATOM 616 O O . GLY A 1 77 ? 30.121 -6.238 -21.741 1.00 53.72 77 GLY A O 1
#

Foldseek 3Di:
DDEDQVLQDDPDNRPDVVVRDDPPDDADWDFPDADVVVRDTYIGRHVVDDNVVVVVCVQVPPPDDDDDDCPDDDPPD